Protein AF-A0A6C0EVE0-F1 (afdb_monomer_lite)

Secondary structure (DSSP, 8-state):
-PPPPPPPHHHHHHHHHHHHHHHHB-GGG--HHHHHHHHHHHHHHHHHHTSTTSPPPHHHHHHHHHHHHHHGGGB----HHHHHHHHHHHHHHHHHHS---

Foldseek 3Di:
DDDPQDFDVLLVLLVVVLVLCVPFFPCVPDDPVLVVLNVLSVVLSVVCVVPRNDDRDLVSLVSNLVSLVVRVVRGDDPDPVSVVSSVVSVVVSVVNVDPDD

Organism: NCBI:txid1070528

Structure (mmCIF, N/CA/C/O backbone):
data_AF-A0A6C0EVE0-F1
#
_entry.id   AF-A0A6C0EVE0-F1
#
loop_
_atom_site.group_PDB
_atom_site.id
_atom_site.type_symbol
_atom_site.label_atom_id
_atom_site.label_alt_id
_atom_site.label_comp_id
_atom_site.label_asym_id
_atom_site.label_entity_id
_atom_site.label_seq_id
_atom_site.pdbx_PDB_ins_code
_atom_site.Cartn_x
_atom_site.Cartn_y
_atom_site.Cartn_z
_atom_site.occupancy
_atom_site.B_iso_or_equiv
_atom_site.auth_seq_id
_atom_site.auth_comp_id
_atom_site.auth_asym_id
_atom_site.auth_atom_id
_atom_site.pdbx_PDB_model_num
ATOM 1 N N . MET A 1 1 ? -12.879 -24.602 19.883 1.00 49.84 1 MET A N 1
ATOM 2 C CA . MET A 1 1 ? -12.783 -23.992 18.544 1.00 49.84 1 MET A CA 1
ATOM 3 C C . MET A 1 1 ? -12.917 -22.510 18.773 1.00 49.84 1 MET A C 1
ATOM 5 O O . MET A 1 1 ? -14.008 -22.077 19.122 1.00 49.84 1 MET A O 1
ATOM 9 N N . ASP A 1 2 ? -11.811 -21.778 18.710 1.00 57.31 2 ASP A N 1
ATOM 10 C CA . ASP A 1 2 ? -11.866 -20.322 18.801 1.00 57.31 2 ASP A CA 1
ATOM 11 C C . ASP A 1 2 ? -12.584 -19.785 17.561 1.00 57.31 2 ASP A C 1
ATOM 13 O O . ASP A 1 2 ? -12.420 -20.317 16.459 1.00 57.31 2 ASP A O 1
ATOM 17 N N . ALA A 1 3 ? -13.450 -18.791 17.752 1.00 65.19 3 ALA A N 1
ATOM 18 C CA . ALA A 1 3 ? -14.108 -18.119 16.641 1.00 65.19 3 ALA A CA 1
ATOM 19 C C . ALA A 1 3 ? -13.040 -17.497 15.719 1.00 65.19 3 ALA A C 1
ATOM 21 O O . ALA A 1 3 ? -12.012 -17.036 16.224 1.00 65.19 3 ALA A O 1
ATOM 22 N N . PRO A 1 4 ? -13.251 -17.470 14.389 1.00 73.81 4 PRO A N 1
ATOM 23 C CA . PRO A 1 4 ? -12.315 -16.814 13.487 1.00 73.81 4 PRO A CA 1
ATOM 24 C C . PRO A 1 4 ? -12.131 -15.357 13.920 1.00 73.81 4 PRO A C 1
ATOM 26 O O . PRO A 1 4 ? -13.109 -14.639 14.141 1.00 73.81 4 PRO A O 1
ATOM 29 N N . VAL A 1 5 ? -10.874 -14.937 14.074 1.00 76.19 5 VAL A N 1
ATOM 30 C CA . VAL A 1 5 ? -10.534 -13.550 14.400 1.00 76.19 5 VAL A CA 1
ATOM 31 C C . VAL A 1 5 ? -11.060 -12.671 13.269 1.00 76.19 5 VAL A C 1
ATOM 33 O O . VAL A 1 5 ? -10.685 -12.858 12.113 1.00 76.19 5 VAL A O 1
ATOM 36 N N . ALA A 1 6 ? -11.958 -11.738 13.588 1.00 88.75 6 ALA A N 1
ATOM 37 C CA . ALA A 1 6 ? -12.439 -10.768 12.613 1.00 88.75 6 ALA A CA 1
ATOM 38 C C . ALA A 1 6 ? -11.263 -9.890 12.158 1.00 88.75 6 ALA A C 1
ATOM 40 O O . ALA A 1 6 ? -10.593 -9.280 12.992 1.00 88.75 6 ALA A O 1
ATOM 41 N N . VAL A 1 7 ? -11.010 -9.849 10.850 1.00 93.62 7 VAL A N 1
ATOM 42 C CA . VAL A 1 7 ? -9.955 -9.023 10.248 1.00 93.62 7 VAL A CA 1
ATOM 43 C C . VAL A 1 7 ? -10.548 -7.666 9.880 1.00 93.62 7 VAL A C 1
ATOM 45 O O . VAL A 1 7 ? -11.605 -7.598 9.249 1.00 93.62 7 VAL A O 1
ATOM 48 N N . ASP A 1 8 ? -9.883 -6.588 10.286 1.00 96.00 8 ASP A N 1
ATOM 49 C CA . ASP A 1 8 ? -10.249 -5.232 9.901 1.00 96.00 8 ASP A CA 1
ATOM 50 C C . ASP A 1 8 ? -10.151 -5.085 8.369 1.00 96.00 8 ASP A C 1
ATOM 52 O O . ASP A 1 8 ? -9.154 -5.511 7.773 1.00 96.00 8 ASP A O 1
ATOM 56 N N . PRO A 1 9 ? -11.147 -4.473 7.701 1.00 96.00 9 PRO A N 1
ATOM 57 C CA . PRO A 1 9 ? -11.152 -4.355 6.245 1.00 96.00 9 PRO A CA 1
ATOM 58 C C . PRO A 1 9 ? -9.912 -3.669 5.664 1.00 96.00 9 PRO A C 1
ATOM 60 O O . PRO A 1 9 ? -9.540 -3.956 4.529 1.00 96.00 9 PRO A O 1
ATOM 63 N N . ILE A 1 10 ? -9.263 -2.767 6.408 1.00 97.50 10 ILE A N 1
ATOM 64 C CA . ILE A 1 10 ? -8.050 -2.088 5.945 1.00 97.50 10 ILE A CA 1
ATOM 65 C C . ILE A 1 10 ? -6.823 -2.989 6.093 1.00 97.50 10 ILE A C 1
ATOM 67 O O . ILE A 1 10 ? -5.945 -2.945 5.236 1.00 97.50 10 ILE A O 1
ATOM 71 N N . VAL A 1 11 ? -6.769 -3.848 7.116 1.00 97.38 11 VAL A N 1
ATOM 72 C CA . VAL A 1 11 ? -5.713 -4.869 7.223 1.00 97.38 11 VAL A CA 1
ATOM 73 C C . VAL A 1 11 ? -5.841 -5.882 6.086 1.00 97.38 11 VAL A C 1
ATOM 75 O O . VAL A 1 11 ? -4.841 -6.190 5.437 1.00 97.38 11 VAL A O 1
ATOM 78 N N . GLN A 1 12 ? -7.064 -6.328 5.775 1.00 97.25 12 GLN A N 1
ATOM 79 C CA . GLN 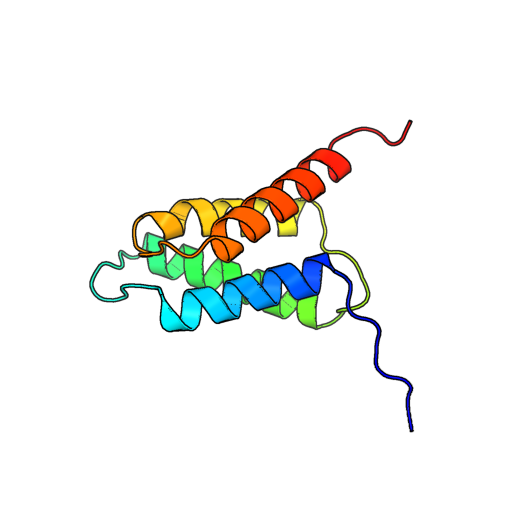A 1 12 ? -7.312 -7.181 4.608 1.00 97.25 12 GLN A CA 1
ATOM 80 C C . GLN A 1 12 ? -6.882 -6.486 3.309 1.00 97.25 12 GLN A C 1
ATOM 82 O O . GLN A 1 12 ? -6.171 -7.071 2.502 1.00 97.25 12 GLN A O 1
ATOM 87 N N . LEU A 1 13 ? -7.224 -5.206 3.148 1.00 97.19 13 LEU A N 1
ATOM 88 C CA . LEU A 1 13 ? -6.821 -4.422 1.985 1.00 97.19 13 LEU A CA 1
ATOM 89 C C . LEU A 1 13 ? -5.294 -4.314 1.835 1.00 97.19 13 LEU A C 1
ATOM 91 O O . LEU A 1 13 ? -4.775 -4.362 0.721 1.00 97.19 13 LEU A O 1
ATOM 95 N N . MET A 1 14 ? -4.560 -4.152 2.942 1.00 97.81 14 MET A N 1
ATOM 96 C CA . MET A 1 14 ? -3.093 -4.173 2.922 1.00 97.81 14 MET A CA 1
ATOM 97 C C . MET A 1 14 ? -2.566 -5.549 2.498 1.00 97.81 14 MET A C 1
ATOM 99 O O . MET A 1 14 ? -1.645 -5.605 1.687 1.00 97.81 14 MET A O 1
ATOM 103 N N . ALA A 1 15 ? -3.178 -6.641 2.968 1.00 96.69 15 ALA A N 1
ATOM 104 C CA . ALA A 1 15 ? -2.835 -7.997 2.536 1.00 96.69 15 ALA A CA 1
ATOM 105 C C . ALA A 1 15 ? -3.044 -8.189 1.025 1.00 96.69 15 ALA A C 1
ATOM 107 O O . ALA A 1 15 ? -2.172 -8.738 0.350 1.00 96.69 15 ALA A O 1
ATOM 108 N N . ASP A 1 16 ? -4.156 -7.680 0.486 1.00 95.94 16 ASP A N 1
ATOM 109 C CA . ASP A 1 16 ? -4.471 -7.759 -0.943 1.00 95.94 16 ASP A CA 1
ATOM 110 C C . ASP A 1 16 ? -3.399 -7.042 -1.783 1.00 95.94 16 ASP A C 1
ATOM 112 O O . ASP A 1 16 ? -2.944 -7.574 -2.796 1.00 95.94 16 ASP A O 1
ATOM 116 N N . PHE A 1 17 ? -2.903 -5.886 -1.322 1.00 96.25 17 PHE A N 1
ATOM 117 C CA . PHE A 1 17 ? -1.764 -5.201 -1.944 1.00 96.25 17 PHE A CA 1
ATOM 118 C C . PHE A 1 17 ? -0.460 -5.997 -1.874 1.00 96.25 17 PHE A C 1
ATOM 120 O O . PHE A 1 17 ? 0.270 -6.047 -2.864 1.00 96.25 17 PHE A O 1
ATOM 127 N N . MET A 1 18 ? -0.148 -6.612 -0.730 1.00 96.00 18 MET A N 1
ATOM 128 C CA . MET A 1 18 ? 1.069 -7.419 -0.593 1.00 96.00 18 MET A CA 1
ATOM 129 C C . MET A 1 18 ? 1.043 -8.622 -1.535 1.00 96.00 18 MET A C 1
ATOM 131 O O . MET A 1 18 ? 2.026 -8.888 -2.228 1.00 96.00 18 MET A O 1
ATOM 135 N N . ASN A 1 19 ? -0.101 -9.304 -1.616 1.00 93.88 19 ASN A N 1
ATOM 136 C CA . ASN A 1 19 ? -0.300 -10.398 -2.557 1.00 93.88 19 ASN A CA 1
ATOM 137 C C . ASN A 1 19 ? -0.160 -9.910 -4.006 1.00 93.88 19 ASN A C 1
ATOM 139 O O . ASN A 1 19 ? 0.559 -10.519 -4.795 1.00 93.88 19 ASN A O 1
ATOM 143 N N . TYR A 1 20 ? -0.769 -8.767 -4.333 1.00 92.00 20 TYR A N 1
ATOM 144 C CA . TYR A 1 20 ? -0.681 -8.159 -5.659 1.00 92.00 20 TYR A CA 1
ATOM 145 C C . TYR A 1 20 ? 0.766 -7.872 -6.083 1.00 92.00 20 TYR A C 1
ATOM 147 O O . TYR A 1 20 ? 1.199 -8.239 -7.179 1.00 92.00 20 TYR A O 1
ATOM 155 N N . PHE A 1 21 ? 1.539 -7.235 -5.204 1.00 92.31 21 PHE A N 1
ATOM 156 C CA . PHE A 1 21 ? 2.925 -6.880 -5.485 1.00 92.31 21 PHE A CA 1
ATOM 157 C C . PHE A 1 21 ? 3.849 -8.090 -5.592 1.00 92.31 21 PHE A C 1
ATOM 159 O O . PHE A 1 21 ? 4.770 -8.058 -6.401 1.00 92.31 21 PHE A O 1
ATOM 166 N N . SER A 1 22 ? 3.569 -9.181 -4.874 1.00 90.25 22 SER A N 1
ATOM 167 C CA . SER A 1 22 ? 4.376 -10.405 -4.963 1.00 90.25 22 SER A CA 1
ATOM 168 C C . SER A 1 22 ? 4.428 -11.025 -6.368 1.00 90.25 22 SER A C 1
ATOM 170 O O . SER A 1 22 ? 5.340 -11.795 -6.657 1.00 90.25 22 SER A O 1
ATOM 172 N N . VAL A 1 23 ? 3.473 -10.683 -7.243 1.00 88.62 23 VAL A N 1
ATOM 173 C CA . VAL A 1 23 ? 3.382 -11.225 -8.610 1.00 88.62 23 VAL A CA 1
ATOM 174 C C . VAL A 1 23 ? 3.501 -10.173 -9.714 1.00 88.62 23 VAL A C 1
ATOM 176 O O . VAL A 1 23 ? 3.743 -10.537 -10.862 1.00 88.62 23 VAL A O 1
ATOM 179 N N . SER A 1 24 ? 3.335 -8.887 -9.391 1.00 88.88 24 SER A N 1
ATOM 180 C CA . SER A 1 24 ? 3.206 -7.816 -10.399 1.00 88.88 24 SER A CA 1
ATOM 181 C C . SER A 1 24 ? 4.404 -6.861 -10.459 1.00 88.88 24 SER A C 1
ATOM 183 O O . SER A 1 24 ? 4.440 -5.974 -11.313 1.00 88.88 24 SER A O 1
ATOM 185 N N . LEU A 1 25 ? 5.368 -7.002 -9.544 1.00 89.75 25 LEU A N 1
ATOM 186 C CA . LEU A 1 25 ? 6.573 -6.175 -9.511 1.00 89.75 25 LEU A CA 1
ATOM 187 C C . LEU A 1 25 ? 7.616 -6.667 -10.516 1.00 89.75 25 LEU A C 1
ATOM 189 O O . LEU A 1 25 ? 7.992 -7.839 -10.528 1.00 89.75 25 LEU A O 1
ATOM 193 N N . TYR A 1 26 ? 8.150 -5.748 -11.317 1.00 87.19 26 TYR A N 1
ATOM 194 C CA . TYR A 1 26 ? 9.279 -6.032 -12.195 1.00 87.19 26 TYR A CA 1
ATOM 195 C C . TYR A 1 26 ? 10.599 -5.810 -11.468 1.00 87.19 26 TYR A C 1
ATOM 197 O O . TYR A 1 26 ? 11.249 -4.777 -11.618 1.00 87.19 26 TYR A O 1
ATOM 205 N N . GLU A 1 27 ? 11.016 -6.804 -10.688 1.00 82.44 27 GLU A N 1
ATOM 206 C CA . GLU A 1 27 ? 12.241 -6.728 -9.879 1.00 82.44 27 GLU A CA 1
ATOM 207 C C . GLU A 1 27 ? 13.502 -6.422 -10.705 1.00 82.44 27 GLU A C 1
ATOM 209 O O . GLU A 1 27 ? 14.420 -5.772 -10.213 1.00 82.44 27 GLU A O 1
ATOM 214 N N . SER A 1 28 ? 13.543 -6.797 -11.989 1.00 87.56 28 SER A N 1
ATOM 215 C CA . SER A 1 28 ? 14.653 -6.446 -12.889 1.00 87.56 28 SER A CA 1
ATOM 216 C C . SER A 1 28 ? 14.826 -4.939 -13.114 1.00 87.56 28 SER A C 1
ATOM 218 O O . SER A 1 28 ? 15.884 -4.510 -13.567 1.00 87.56 28 SER A O 1
ATOM 220 N N . GLU A 1 29 ? 13.802 -4.137 -12.820 1.00 88.31 29 GLU A N 1
ATOM 221 C CA . GLU A 1 29 ? 13.809 -2.673 -12.928 1.00 88.31 29 GLU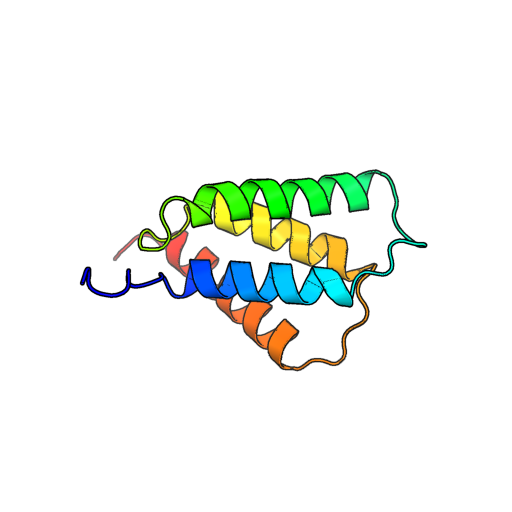 A CA 1
ATOM 222 C C . GLU A 1 29 ? 13.966 -1.990 -11.558 1.00 88.31 29 GLU A C 1
ATOM 224 O O . GLU A 1 29 ? 13.857 -0.764 -11.428 1.00 88.31 29 GLU A O 1
ATOM 229 N N . PHE A 1 30 ? 14.218 -2.768 -10.500 1.00 92.62 30 PHE A N 1
ATOM 230 C CA . PHE A 1 30 ? 14.354 -2.215 -9.164 1.00 92.62 30 PHE A CA 1
ATOM 231 C C . PHE A 1 30 ? 15.628 -1.390 -9.033 1.00 92.62 30 PHE A C 1
ATOM 233 O O . PHE A 1 30 ? 16.714 -1.728 -9.497 1.00 92.62 30 PHE A O 1
ATOM 240 N N . THR A 1 31 ? 15.465 -0.273 -8.340 1.00 93.94 31 THR A N 1
ATOM 241 C CA . THR A 1 31 ? 16.568 0.502 -7.791 1.00 93.94 31 THR A CA 1
ATOM 242 C C . THR A 1 31 ? 16.610 0.226 -6.297 1.00 93.94 31 THR A C 1
ATOM 244 O O . THR A 1 31 ? 15.638 -0.289 -5.737 1.00 93.94 31 THR A O 1
ATOM 247 N N . LYS A 1 32 ? 17.676 0.655 -5.618 1.00 95.19 32 LYS A N 1
ATOM 248 C CA . LYS A 1 32 ? 17.753 0.530 -4.159 1.00 95.19 32 LYS A CA 1
ATOM 249 C C . LYS A 1 32 ? 16.540 1.146 -3.446 1.00 95.19 32 LYS A C 1
ATOM 251 O O . LYS A 1 32 ? 16.021 0.579 -2.493 1.00 95.19 32 LYS A O 1
ATOM 256 N N . ASN A 1 33 ? 16.027 2.257 -3.968 1.00 95.50 33 ASN A N 1
ATOM 257 C CA . ASN A 1 33 ? 14.838 2.901 -3.420 1.00 95.50 33 ASN A CA 1
ATOM 258 C C . ASN A 1 33 ? 13.574 2.044 -3.601 1.00 95.50 33 ASN A C 1
ATOM 260 O O . ASN A 1 33 ? 12.713 2.056 -2.729 1.00 95.50 33 ASN A O 1
ATOM 264 N N . HIS A 1 34 ? 13.445 1.299 -4.709 1.00 96.00 34 HIS A N 1
ATOM 265 C CA . HIS A 1 34 ? 12.319 0.377 -4.911 1.00 96.00 34 HIS A CA 1
ATOM 266 C C . HIS A 1 34 ? 12.382 -0.775 -3.902 1.00 96.00 34 HIS A C 1
ATOM 268 O O . HIS A 1 34 ? 11.377 -1.078 -3.263 1.00 96.00 34 HIS A O 1
ATOM 274 N N . GLU A 1 35 ? 13.567 -1.350 -3.687 1.00 94.81 35 GLU A N 1
ATOM 275 C CA . GLU A 1 35 ? 13.779 -2.375 -2.659 1.00 94.81 35 GLU A CA 1
ATOM 276 C C . GLU A 1 35 ? 13.427 -1.859 -1.258 1.00 94.81 35 GLU A C 1
ATOM 278 O O . GLU A 1 35 ? 12.701 -2.523 -0.521 1.00 94.81 35 GLU A O 1
ATOM 283 N N . ASP A 1 36 ? 13.896 -0.662 -0.899 1.00 96.75 36 ASP A N 1
ATOM 284 C CA . ASP A 1 36 ? 13.643 -0.067 0.417 1.00 96.75 36 ASP A CA 1
ATOM 285 C C . ASP A 1 36 ? 12.155 0.255 0.613 1.00 96.75 36 ASP A C 1
ATOM 287 O O . ASP A 1 36 ? 11.594 0.013 1.687 1.00 96.75 36 ASP A O 1
ATOM 291 N N . SER A 1 37 ? 11.480 0.737 -0.434 1.00 96.50 37 SER A N 1
ATOM 292 C CA . SER A 1 37 ? 10.032 0.944 -0.415 1.00 96.50 37 SER A CA 1
ATOM 293 C C . SER A 1 37 ? 9.257 -0.359 -0.248 1.00 96.50 37 SER A C 1
ATOM 295 O O . SER A 1 37 ? 8.308 -0.412 0.537 1.00 96.50 37 SER A O 1
ATOM 297 N N . TYR A 1 38 ? 9.665 -1.422 -0.942 1.00 95.62 38 TYR A N 1
ATOM 298 C CA . TYR A 1 38 ? 9.023 -2.728 -0.830 1.00 95.62 38 TYR A CA 1
ATOM 299 C C . TYR A 1 38 ? 9.259 -3.368 0.545 1.00 95.62 38 TYR A C 1
ATOM 301 O O . TYR A 1 38 ? 8.315 -3.848 1.172 1.00 95.62 38 TYR A O 1
ATOM 309 N N . ALA A 1 39 ? 10.478 -3.278 1.082 1.00 96.06 39 ALA A N 1
ATOM 310 C CA . ALA A 1 39 ? 10.789 -3.706 2.445 1.00 96.06 39 ALA A CA 1
ATOM 311 C C . ALA A 1 39 ? 9.988 -2.917 3.496 1.00 96.06 39 ALA A C 1
ATOM 313 O O . ALA A 1 39 ? 9.535 -3.483 4.492 1.00 96.06 39 ALA A O 1
ATOM 314 N N . THR A 1 40 ? 9.760 -1.620 3.264 1.00 97.56 40 THR A N 1
ATOM 315 C CA . THR A 1 40 ? 8.927 -0.788 4.142 1.00 97.56 40 THR A CA 1
ATOM 316 C C . THR A 1 40 ? 7.461 -1.230 4.121 1.00 97.56 40 THR A C 1
ATOM 318 O O . THR A 1 40 ? 6.848 -1.302 5.185 1.00 97.56 40 THR A O 1
ATOM 321 N N . LEU A 1 41 ? 6.897 -1.574 2.951 1.00 96.69 41 LEU A N 1
ATOM 322 C CA . LEU A 1 41 ? 5.541 -2.141 2.863 1.00 96.69 41 LEU A CA 1
ATOM 323 C C . LEU A 1 41 ? 5.409 -3.432 3.671 1.00 96.69 41 LEU A C 1
ATOM 325 O O . LEU A 1 41 ? 4.483 -3.540 4.472 1.00 96.69 41 LEU A O 1
ATOM 329 N N . HIS A 1 42 ? 6.348 -4.368 3.493 1.00 97.31 42 HIS A N 1
ATOM 330 C CA . HIS A 1 42 ? 6.385 -5.625 4.249 1.00 97.31 42 HIS A CA 1
ATOM 331 C C . HIS A 1 42 ? 6.462 -5.374 5.752 1.00 97.31 42 HIS A C 1
ATOM 333 O O . HIS A 1 42 ? 5.623 -5.866 6.492 1.00 97.31 42 HIS A O 1
ATOM 339 N N . SER A 1 43 ? 7.386 -4.521 6.199 1.00 98.19 43 SER A N 1
ATOM 340 C CA . SER A 1 43 ? 7.542 -4.185 7.621 1.00 98.19 43 SER A CA 1
ATOM 341 C C . SER A 1 43 ? 6.265 -3.599 8.242 1.00 98.19 43 SER A C 1
ATOM 343 O O . SER A 1 43 ? 5.877 -3.965 9.355 1.00 98.19 43 SER A O 1
ATOM 345 N N . ILE A 1 44 ? 5.567 -2.715 7.518 1.00 98.25 44 ILE A N 1
ATOM 346 C CA . ILE A 1 44 ? 4.282 -2.167 7.969 1.00 98.25 44 ILE A CA 1
ATOM 347 C C . ILE A 1 44 ? 3.211 -3.261 8.005 1.00 98.25 44 ILE A C 1
ATOM 349 O O . ILE A 1 44 ? 2.483 -3.351 8.995 1.00 98.25 44 ILE A O 1
ATOM 353 N N . TYR A 1 45 ? 3.109 -4.081 6.955 1.00 97.75 45 TYR A N 1
ATOM 354 C CA . TYR A 1 45 ? 2.115 -5.149 6.891 1.00 97.75 45 TYR A CA 1
ATOM 355 C C . TYR A 1 45 ? 2.319 -6.183 8.004 1.00 97.75 45 TYR A C 1
ATOM 357 O O . TYR A 1 45 ? 1.380 -6.478 8.739 1.00 97.75 45 TYR A O 1
ATOM 365 N N . ASP A 1 46 ? 3.550 -6.655 8.200 1.00 97.81 46 ASP A N 1
ATOM 366 C CA . ASP A 1 46 ? 3.906 -7.602 9.256 1.00 97.81 46 ASP A CA 1
ATOM 367 C C . ASP A 1 46 ? 3.515 -7.064 10.631 1.00 97.81 46 ASP A C 1
ATOM 369 O O . ASP A 1 46 ? 2.931 -7.780 11.440 1.00 97.81 46 ASP A O 1
ATOM 373 N N . LYS A 1 47 ? 3.761 -5.772 10.884 1.00 96.94 47 LYS A N 1
ATOM 374 C CA . LYS A 1 47 ? 3.349 -5.106 12.124 1.00 96.94 47 LYS A CA 1
ATOM 375 C C . LYS A 1 47 ? 1.829 -5.131 12.314 1.00 96.94 47 LYS A C 1
ATOM 377 O O . LYS A 1 47 ? 1.373 -5.464 13.406 1.00 96.94 47 LYS A O 1
ATOM 382 N N . VAL A 1 48 ? 1.038 -4.748 11.307 1.00 96.19 48 VAL A N 1
ATOM 383 C CA . VAL A 1 48 ? -0.432 -4.661 11.449 1.00 96.19 48 VAL A CA 1
ATOM 384 C C . VAL A 1 48 ? -1.093 -6.042 11.470 1.00 96.19 48 VAL A C 1
ATOM 386 O O . VAL A 1 48 ? -2.097 -6.231 12.154 1.00 96.19 48 VAL A O 1
ATOM 389 N N . ALA A 1 49 ? -0.495 -7.029 10.798 1.00 95.00 49 ALA A N 1
ATOM 390 C CA . ALA A 1 49 ? -0.964 -8.410 10.761 1.00 95.00 49 ALA A CA 1
ATOM 391 C C . ALA A 1 49 ? -0.866 -9.117 12.125 1.00 95.00 49 ALA A C 1
ATOM 393 O O . ALA A 1 49 ? -1.588 -10.086 12.359 1.00 95.00 49 ALA A O 1
ATOM 394 N N . LEU A 1 50 ? -0.037 -8.620 13.055 1.00 96.06 50 LEU A N 1
ATOM 395 C CA . LEU A 1 50 ? 0.003 -9.107 14.443 1.00 96.06 50 LEU A CA 1
ATOM 396 C C . LEU A 1 50 ? -1.278 -8.783 15.225 1.00 96.06 50 LEU A C 1
ATOM 398 O O . LEU A 1 50 ? -1.604 -9.476 16.189 1.00 96.06 50 LEU A O 1
ATOM 402 N N . THR A 1 51 ? -2.006 -7.736 14.830 1.00 94.81 51 THR A N 1
ATOM 403 C CA . THR A 1 51 ? -3.261 -7.307 15.462 1.00 94.81 51 THR A CA 1
ATOM 404 C C . THR A 1 51 ? -4.336 -7.087 14.400 1.00 94.81 51 THR A C 1
ATOM 406 O O . THR A 1 51 ? -4.794 -5.959 14.217 1.00 94.81 51 THR A O 1
ATOM 409 N N . PRO A 1 52 ? -4.771 -8.143 13.691 1.00 94.44 52 PRO A N 1
ATOM 410 C CA . PRO A 1 52 ? -5.545 -7.993 12.462 1.00 94.44 52 PRO A CA 1
ATOM 411 C C . PRO A 1 52 ? -6.948 -7.427 12.693 1.00 94.44 52 PRO A C 1
ATOM 413 O O . PRO A 1 52 ? -7.560 -6.934 11.757 1.00 94.44 52 PRO A O 1
ATOM 416 N N . SER A 1 53 ? -7.459 -7.471 13.926 1.00 95.44 53 SER A N 1
ATOM 417 C CA . SER A 1 53 ? -8.745 -6.883 14.313 1.00 95.44 53 SER A CA 1
ATOM 418 C C . SER A 1 53 ? -8.662 -5.395 14.673 1.00 95.44 53 SER A C 1
ATOM 420 O O . SER A 1 53 ? -9.682 -4.792 15.002 1.00 95.44 53 SER A O 1
ATOM 422 N N . VAL A 1 54 ? -7.458 -4.818 14.710 1.00 94.75 54 VAL A N 1
ATOM 423 C CA . VAL A 1 54 ? -7.228 -3.410 15.045 1.00 94.75 54 VAL A CA 1
ATOM 424 C C . VAL A 1 54 ? -6.909 -2.662 13.752 1.00 94.75 54 VAL A C 1
ATOM 426 O O . VAL A 1 54 ? -5.980 -3.057 13.046 1.00 94.75 54 VAL A O 1
ATOM 429 N N . PRO A 1 55 ? -7.636 -1.578 13.430 1.00 94.81 55 PRO A N 1
ATOM 430 C CA . PRO A 1 55 ? -7.344 -0.799 12.238 1.00 94.81 55 PRO A CA 1
ATOM 431 C C . PRO A 1 55 ? -5.930 -0.195 12.311 1.00 94.81 55 PRO A C 1
ATOM 433 O O . PRO A 1 55 ? -5.494 0.228 13.390 1.00 94.81 55 PRO A O 1
ATOM 436 N N . PRO A 1 56 ? -5.206 -0.112 11.181 1.00 96.50 56 PRO A N 1
ATOM 437 C CA . PRO A 1 56 ? -3.868 0.457 11.153 1.00 96.50 56 PRO A CA 1
ATOM 438 C C . PRO A 1 56 ? -3.887 1.942 11.517 1.00 96.50 56 PRO A C 1
ATOM 440 O O . PRO A 1 56 ? -4.847 2.669 11.261 1.00 96.50 56 PRO A O 1
ATOM 443 N N . SER A 1 57 ? -2.789 2.428 12.095 1.00 96.81 57 SER A N 1
ATOM 444 C CA . SER A 1 57 ? -2.679 3.848 12.427 1.00 96.81 57 SER A CA 1
ATOM 445 C C . SER A 1 57 ? -2.679 4.725 11.167 1.00 96.81 57 SER A C 1
ATOM 447 O O . SER A 1 57 ? -2.358 4.269 10.062 1.00 96.81 57 SER A O 1
ATOM 449 N N . LEU A 1 58 ? -2.975 6.020 11.334 1.00 96.81 58 LEU A N 1
ATOM 450 C CA . LEU A 1 58 ? -2.864 6.990 10.243 1.00 96.81 58 LEU A CA 1
ATOM 451 C C . LEU A 1 58 ? -1.456 6.991 9.634 1.00 96.81 58 LEU A C 1
ATOM 453 O O . LEU A 1 58 ? -1.320 6.988 8.415 1.00 96.81 58 LEU A O 1
ATOM 457 N N . ASN A 1 59 ? -0.420 6.971 10.478 1.00 97.50 59 ASN A N 1
ATOM 458 C CA . ASN A 1 59 ? 0.965 6.980 10.018 1.00 97.50 59 ASN A CA 1
ATOM 459 C C . ASN A 1 59 ? 1.310 5.713 9.224 1.00 97.50 59 ASN A C 1
ATOM 461 O O . ASN A 1 59 ? 1.888 5.821 8.147 1.00 97.50 59 ASN A O 1
ATOM 465 N N . ASP A 1 60 ? 0.930 4.534 9.726 1.00 98.00 60 ASP A N 1
ATOM 466 C CA . ASP A 1 60 ? 1.171 3.272 9.017 1.00 98.00 60 ASP A CA 1
ATOM 467 C C . ASP A 1 60 ? 0.447 3.273 7.661 1.00 98.00 60 ASP A C 1
ATOM 469 O O . ASP A 1 60 ? 1.038 2.940 6.639 1.00 98.00 60 ASP A O 1
ATOM 473 N N . SER A 1 61 ? -0.799 3.756 7.623 1.00 97.88 61 SER A N 1
ATOM 474 C CA . SER A 1 61 ? -1.600 3.847 6.397 1.00 97.88 61 SER A CA 1
ATOM 475 C C . SER A 1 61 ? -1.030 4.838 5.377 1.00 97.88 61 SER A C 1
ATOM 477 O O . SER A 1 61 ? -0.955 4.520 4.191 1.00 97.88 61 SER A O 1
ATOM 479 N N . ASP A 1 62 ? -0.604 6.029 5.816 1.00 97.88 62 ASP A N 1
ATOM 480 C CA . ASP A 1 62 ? 0.021 7.039 4.949 1.00 97.88 62 ASP A CA 1
ATOM 481 C C . ASP A 1 62 ? 1.349 6.530 4.372 1.00 97.88 62 ASP A C 1
ATOM 483 O O . ASP A 1 62 ? 1.589 6.657 3.169 1.00 97.88 62 ASP A O 1
ATOM 487 N N . GLN A 1 63 ? 2.208 5.934 5.207 1.00 98.06 63 GLN A N 1
ATOM 488 C CA . GLN A 1 63 ? 3.487 5.387 4.752 1.00 98.06 63 GLN A CA 1
ATOM 489 C C . GLN A 1 63 ? 3.284 4.213 3.792 1.00 98.06 63 GLN A C 1
ATOM 491 O O . GLN A 1 63 ? 3.934 4.165 2.746 1.00 98.06 63 GLN A O 1
ATOM 496 N N . PHE A 1 64 ? 2.344 3.312 4.086 1.00 98.31 64 PHE A N 1
ATOM 497 C CA . PHE A 1 64 ? 2.000 2.206 3.195 1.00 98.31 64 PHE A CA 1
ATOM 498 C C . PHE A 1 64 ? 1.515 2.727 1.833 1.00 98.31 64 PHE A C 1
ATOM 500 O O . PHE A 1 64 ? 2.040 2.357 0.784 1.00 98.31 64 PHE A O 1
ATOM 507 N N . TYR A 1 65 ? 0.584 3.686 1.833 1.00 98.06 65 TYR A N 1
ATOM 508 C CA . TYR A 1 65 ? 0.071 4.295 0.604 1.00 98.06 65 TYR A CA 1
ATOM 509 C C . TYR A 1 65 ? 1.161 4.980 -0.232 1.00 98.06 65 TYR A C 1
ATOM 511 O O . TYR A 1 65 ? 1.178 4.847 -1.457 1.00 98.06 65 TYR A O 1
ATOM 519 N N . ASN A 1 66 ? 2.085 5.706 0.399 1.00 97.94 66 ASN A N 1
ATOM 520 C CA . ASN A 1 66 ? 3.160 6.384 -0.326 1.00 97.94 66 ASN A CA 1
ATOM 521 C C . ASN A 1 66 ? 4.114 5.388 -1.001 1.00 97.94 66 ASN A C 1
ATOM 523 O O . ASN A 1 66 ? 4.518 5.621 -2.141 1.00 97.94 66 ASN A O 1
ATOM 527 N N . ASN A 1 67 ? 4.414 4.258 -0.354 1.00 97.81 67 ASN A N 1
ATOM 528 C CA . ASN A 1 67 ? 5.232 3.207 -0.961 1.00 97.81 67 ASN A CA 1
ATOM 529 C C . ASN A 1 67 ? 4.502 2.489 -2.111 1.00 97.81 67 ASN A C 1
ATOM 531 O O . ASN A 1 67 ? 5.123 2.254 -3.144 1.00 97.81 67 ASN A O 1
ATOM 535 N N . ILE A 1 68 ? 3.182 2.249 -2.012 1.00 96.44 68 ILE A N 1
ATOM 536 C CA . ILE A 1 68 ? 2.3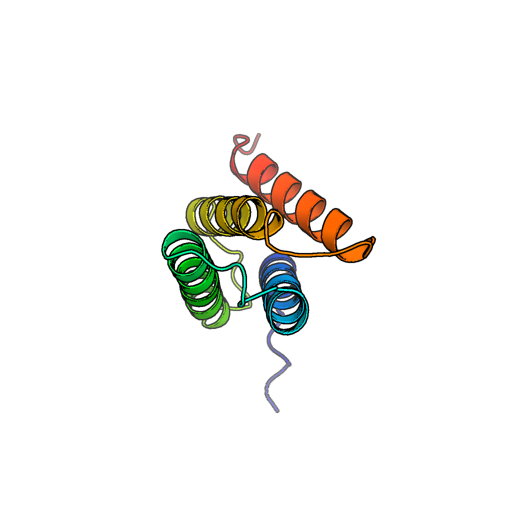59 1.791 -3.156 1.00 96.44 68 ILE A CA 1
ATOM 537 C C . ILE A 1 68 ? 2.497 2.752 -4.342 1.00 96.44 68 ILE A C 1
ATOM 539 O O . ILE A 1 68 ? 2.695 2.335 -5.481 1.00 96.44 68 ILE A O 1
ATOM 543 N N . VAL A 1 69 ? 2.361 4.060 -4.093 1.00 95.62 69 VAL A N 1
ATOM 544 C CA . VAL A 1 69 ? 2.457 5.079 -5.150 1.00 95.62 69 VAL A CA 1
ATOM 545 C C . VAL A 1 69 ? 3.837 5.072 -5.795 1.00 95.62 69 VAL A C 1
ATOM 547 O O . VAL A 1 69 ? 3.917 5.212 -7.012 1.00 95.62 69 VAL A O 1
ATOM 550 N N . TYR A 1 70 ? 4.896 4.899 -5.007 1.00 95.81 70 TYR A N 1
ATOM 551 C CA . TYR A 1 70 ? 6.258 4.846 -5.521 1.00 95.81 70 TYR A CA 1
ATOM 552 C C . TYR A 1 70 ? 6.511 3.595 -6.375 1.00 95.81 70 TYR A C 1
ATOM 554 O O . TYR A 1 70 ? 7.009 3.704 -7.496 1.00 95.81 70 TYR A O 1
ATOM 562 N N . LEU A 1 71 ? 6.100 2.421 -5.887 1.00 94.94 71 LEU A N 1
ATOM 563 C CA . LEU A 1 71 ? 6.274 1.143 -6.584 1.00 94.94 71 LEU A CA 1
ATOM 564 C C . LEU A 1 71 ? 5.408 1.009 -7.837 1.00 94.94 71 LEU A C 1
ATOM 566 O O . LEU A 1 71 ? 5.740 0.220 -8.717 1.00 94.94 71 LEU A O 1
ATOM 570 N N . ALA A 1 72 ? 4.356 1.819 -7.983 1.00 91.75 72 ALA A N 1
ATOM 571 C CA . ALA A 1 72 ? 3.552 1.864 -9.204 1.00 91.75 72 ALA A CA 1
ATOM 572 C C . ALA A 1 72 ? 4.374 2.184 -10.471 1.00 91.75 72 ALA A C 1
ATOM 574 O O . ALA A 1 72 ? 3.914 1.890 -11.567 1.00 91.75 72 ALA A O 1
ATOM 575 N N . ASN A 1 73 ? 5.576 2.761 -10.337 1.00 90.69 73 ASN A N 1
ATOM 576 C CA . ASN A 1 73 ? 6.479 3.012 -11.467 1.00 90.69 73 ASN A CA 1
ATOM 577 C C . ASN A 1 73 ? 7.157 1.742 -12.006 1.00 90.69 73 ASN A C 1
ATOM 579 O O . ASN A 1 73 ? 7.607 1.741 -13.144 1.00 90.69 73 ASN A O 1
ATOM 583 N N . VAL A 1 74 ? 7.235 0.691 -11.188 1.00 92.25 74 VAL A N 1
ATOM 584 C CA . VAL A 1 74 ? 7.837 -0.619 -11.504 1.00 92.25 74 VAL A CA 1
ATOM 585 C C . VAL A 1 74 ? 6.822 -1.755 -11.333 1.00 92.25 74 VAL A C 1
ATOM 587 O O . VAL A 1 74 ? 7.178 -2.917 -11.146 1.00 92.25 74 VAL A O 1
ATOM 590 N N . THR A 1 75 ? 5.535 -1.404 -11.365 1.00 90.00 75 THR A N 1
ATOM 591 C CA . THR A 1 75 ? 4.407 -2.336 -11.327 1.00 90.00 75 THR A CA 1
ATOM 592 C C . THR A 1 75 ? 3.634 -2.178 -12.624 1.00 90.00 75 THR A C 1
ATOM 594 O O . THR A 1 75 ? 3.154 -1.084 -12.921 1.00 90.00 75 THR A O 1
ATOM 597 N N . TYR A 1 76 ? 3.455 -3.256 -13.376 1.00 83.12 76 TYR A N 1
ATOM 598 C CA . TYR A 1 76 ? 2.507 -3.256 -14.485 1.00 83.12 76 TYR A CA 1
ATOM 599 C C . TYR A 1 76 ? 1.182 -3.827 -14.038 1.00 83.12 76 TYR A C 1
ATOM 601 O O . TYR A 1 76 ? 1.119 -4.896 -13.437 1.00 83.12 76 TYR A O 1
ATOM 609 N N . THR A 1 77 ? 0.123 -3.086 -14.330 1.00 85.12 77 THR A N 1
ATOM 610 C CA . THR A 1 77 ? -1.223 -3.458 -13.936 1.00 85.12 77 THR A CA 1
ATOM 611 C C . THR A 1 77 ? -2.243 -2.761 -14.819 1.00 85.12 77 THR A C 1
ATOM 613 O O . THR A 1 77 ? -2.216 -1.540 -14.972 1.00 85.12 77 THR A O 1
ATOM 616 N N . ASP A 1 78 ? -3.145 -3.540 -15.400 1.00 83.81 78 ASP A N 1
ATOM 617 C CA . ASP A 1 78 ? -4.432 -3.093 -15.931 1.00 83.81 78 ASP A CA 1
ATOM 618 C C . ASP A 1 78 ? -5.594 -3.551 -15.030 1.00 83.81 78 ASP A C 1
ATOM 620 O O . ASP A 1 78 ? -6.764 -3.410 -15.392 1.00 83.81 78 ASP A O 1
ATOM 624 N N . ASP A 1 79 ? -5.270 -4.060 -13.836 1.00 88.06 79 ASP A N 1
ATOM 625 C CA . ASP A 1 79 ? -6.224 -4.648 -12.909 1.00 88.06 79 ASP A CA 1
ATOM 626 C C . ASP A 1 79 ? -7.107 -3.553 -12.272 1.00 88.06 79 ASP A C 1
ATOM 628 O O . ASP A 1 79 ? -6.608 -2.680 -11.544 1.00 88.06 79 ASP A O 1
ATOM 632 N N . PRO A 1 80 ? -8.432 -3.559 -12.514 1.00 89.12 80 PRO A N 1
ATOM 633 C CA . PRO A 1 80 ? -9.341 -2.594 -11.905 1.00 89.12 80 PRO A CA 1
ATOM 634 C C . PRO A 1 80 ? -9.385 -2.695 -10.372 1.00 89.12 80 PRO A C 1
ATOM 636 O O . PRO A 1 80 ? -9.658 -1.687 -9.701 1.00 89.12 80 PRO A O 1
ATOM 639 N N . ASP A 1 81 ? -9.091 -3.865 -9.803 1.00 89.69 81 ASP A N 1
ATOM 640 C CA . ASP A 1 81 ? -9.103 -4.074 -8.360 1.00 89.69 81 ASP A CA 1
ATOM 641 C C . ASP A 1 81 ? -7.952 -3.314 -7.701 1.00 89.69 81 ASP A C 1
ATOM 643 O O . ASP A 1 81 ? -8.186 -2.595 -6.727 1.00 89.69 81 ASP A O 1
ATOM 647 N N . TYR A 1 82 ? -6.757 -3.301 -8.304 1.00 91.12 82 TYR A N 1
ATOM 648 C CA . TYR A 1 82 ? -5.624 -2.496 -7.828 1.00 91.12 82 TYR A CA 1
ATOM 649 C C . TYR A 1 82 ? -5.998 -1.013 -7.663 1.00 91.12 82 TYR A C 1
ATOM 651 O O . TYR A 1 82 ? -5.725 -0.376 -6.634 1.00 91.12 82 TYR A O 1
ATOM 659 N N . TYR A 1 83 ? -6.683 -0.439 -8.656 1.00 92.38 83 TYR A N 1
ATOM 660 C CA . TYR A 1 83 ? -7.111 0.957 -8.594 1.00 92.38 83 TYR A CA 1
ATOM 661 C C . TYR A 1 83 ? -8.213 1.191 -7.561 1.00 92.38 83 TYR A C 1
ATOM 663 O O . TYR A 1 83 ? -8.216 2.244 -6.904 1.00 92.38 83 TYR A O 1
ATOM 671 N N . THR A 1 84 ? -9.137 0.240 -7.383 1.00 95.00 84 THR A N 1
ATOM 672 C CA . THR A 1 84 ? -10.165 0.389 -6.346 1.00 95.00 84 THR A CA 1
ATOM 673 C C . THR A 1 84 ? -9.564 0.240 -4.956 1.00 95.00 84 THR A C 1
ATOM 675 O O . THR A 1 84 ? -9.890 1.050 -4.088 1.00 95.00 84 THR A O 1
ATOM 678 N N . TYR A 1 85 ? -8.605 -0.666 -4.759 1.00 94.88 85 TYR A N 1
ATOM 679 C CA . TYR A 1 85 ? -7.873 -0.807 -3.506 1.00 94.88 85 TYR A CA 1
ATOM 680 C C . TYR A 1 85 ? -7.143 0.484 -3.144 1.00 94.88 85 TYR A C 1
ATOM 682 O O . TYR A 1 85 ? -7.291 1.011 -2.036 1.00 94.88 85 TYR A O 1
ATOM 690 N N . LYS A 1 86 ? -6.443 1.079 -4.117 1.00 95.69 86 LYS A N 1
ATOM 691 C CA . LYS A 1 86 ? -5.684 2.323 -3.921 1.00 95.69 86 LYS A CA 1
ATOM 692 C C . LYS A 1 86 ? -6.602 3.476 -3.541 1.00 95.69 86 LYS A C 1
ATOM 694 O O . LYS A 1 86 ? -6.301 4.250 -2.630 1.00 95.69 86 LYS A O 1
ATOM 699 N N . ARG A 1 87 ? -7.757 3.574 -4.202 1.00 96.69 87 ARG A N 1
ATOM 700 C CA . ARG A 1 87 ? -8.783 4.574 -3.886 1.00 96.69 87 ARG A CA 1
ATOM 701 C C . ARG A 1 87 ? -9.383 4.354 -2.495 1.00 96.69 87 ARG A C 1
ATOM 703 O O . ARG A 1 87 ? -9.594 5.336 -1.785 1.00 96.69 87 ARG A O 1
ATOM 710 N N . THR A 1 88 ? -9.658 3.111 -2.109 1.00 97.31 88 THR A N 1
ATOM 711 C CA . THR A 1 88 ? -10.223 2.763 -0.796 1.00 97.31 88 THR A CA 1
ATOM 712 C C . THR A 1 88 ? -9.265 3.134 0.331 1.00 97.31 88 THR A C 1
ATOM 714 O O . THR A 1 88 ? -9.660 3.879 1.229 1.00 97.31 88 THR A O 1
ATOM 717 N N . LEU A 1 89 ? -7.990 2.742 0.234 1.00 97.44 89 LEU A N 1
ATOM 718 C CA . LEU A 1 89 ? -6.976 3.103 1.227 1.00 97.44 89 LEU A CA 1
ATOM 719 C C . LEU A 1 89 ? -6.813 4.628 1.332 1.00 97.44 89 LEU A C 1
ATOM 721 O O . LEU A 1 89 ? -6.758 5.184 2.429 1.00 97.44 89 LEU A O 1
ATOM 725 N N . ARG A 1 90 ? -6.823 5.340 0.195 1.00 97.69 90 ARG A N 1
ATOM 726 C CA . ARG A 1 90 ? -6.742 6.807 0.194 1.00 97.69 90 ARG A CA 1
ATOM 727 C C . ARG A 1 90 ? -7.930 7.469 0.893 1.00 97.69 90 ARG A C 1
ATOM 729 O O . ARG A 1 90 ? -7.733 8.444 1.615 1.00 97.69 90 ARG A O 1
ATOM 736 N N . LYS A 1 91 ? -9.152 6.969 0.684 1.00 97.12 91 LYS A N 1
ATOM 737 C CA . LYS A 1 91 ? -10.356 7.474 1.367 1.00 97.12 91 LYS A CA 1
ATOM 738 C C . LYS A 1 91 ? -10.281 7.246 2.873 1.00 97.12 91 LYS A C 1
ATOM 740 O O . LYS A 1 91 ? -10.599 8.163 3.622 1.00 97.12 91 LYS A O 1
ATOM 745 N N . TYR A 1 92 ? -9.825 6.068 3.296 1.00 96.69 92 TYR A N 1
ATOM 746 C CA . TYR A 1 92 ? -9.626 5.749 4.708 1.00 96.69 92 TYR A CA 1
ATOM 747 C C . TYR A 1 92 ? -8.656 6.732 5.383 1.00 96.69 92 TYR A C 1
ATOM 749 O O . TYR A 1 92 ? -9.014 7.368 6.370 1.00 96.69 92 TYR A O 1
ATOM 757 N N . ILE A 1 93 ? -7.485 6.958 4.778 1.00 97.25 93 ILE A N 1
ATOM 758 C CA . ILE A 1 93 ? -6.495 7.946 5.239 1.00 97.25 93 ILE A CA 1
ATOM 759 C C . ILE A 1 93 ? -7.105 9.343 5.385 1.00 97.25 93 ILE A C 1
ATOM 761 O O . ILE A 1 93 ? -6.856 10.031 6.371 1.00 97.25 93 ILE A O 1
ATOM 765 N N . ILE A 1 94 ? -7.883 9.793 4.395 1.00 96.69 94 ILE A N 1
ATOM 766 C CA . ILE A 1 94 ? -8.544 11.104 4.452 1.00 96.69 94 ILE A CA 1
ATOM 767 C C . ILE A 1 94 ? -9.546 11.142 5.609 1.00 96.69 94 ILE A C 1
ATOM 769 O O . ILE A 1 94 ? -9.560 12.118 6.352 1.00 96.69 94 ILE A O 1
ATOM 773 N N . GLY A 1 95 ? -10.331 10.077 5.796 1.00 95.25 95 GLY A N 1
ATOM 774 C CA . GLY A 1 95 ? -11.265 9.947 6.914 1.00 95.25 95 GLY A CA 1
ATOM 775 C C . GLY A 1 95 ? -10.581 10.057 8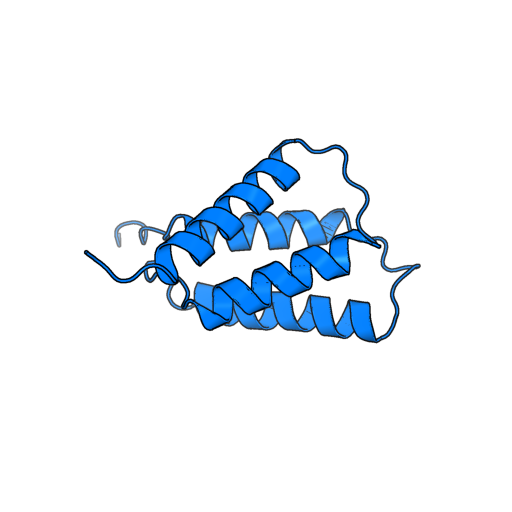.277 1.00 95.25 95 GLY A C 1
ATOM 776 O O . GLY A 1 95 ? -11.090 10.753 9.144 1.00 95.25 95 GLY A O 1
ATOM 777 N N . LEU A 1 96 ? -9.393 9.463 8.437 1.00 92.88 96 LEU A N 1
ATOM 778 C CA . LEU A 1 96 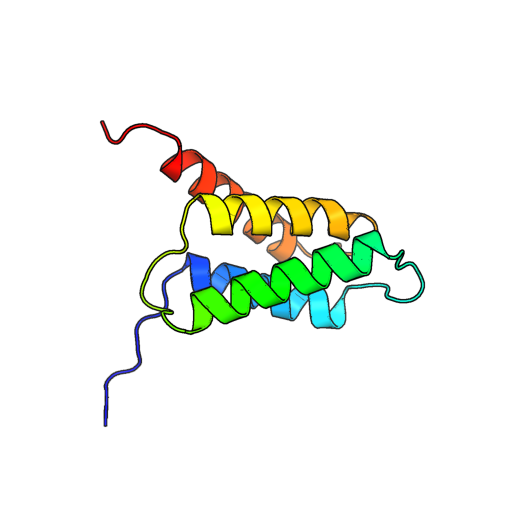? -8.592 9.577 9.663 1.00 92.88 96 LEU A CA 1
ATOM 779 C C . LEU A 1 96 ? -8.027 10.986 9.916 1.00 92.88 96 LEU A C 1
ATOM 781 O O . LEU A 1 96 ? -7.717 11.323 11.056 1.00 92.88 96 LEU A O 1
A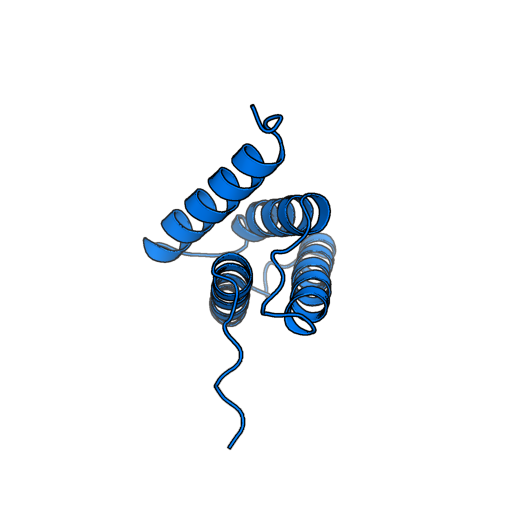TOM 785 N N . LYS A 1 97 ? -7.832 11.796 8.867 1.00 91.50 97 LYS A N 1
ATOM 786 C CA . LYS A 1 97 ? -7.291 13.167 8.971 1.00 91.50 97 LYS A CA 1
ATOM 787 C C . LYS A 1 97 ? -8.355 14.205 9.298 1.00 91.50 97 LYS A C 1
ATOM 789 O O . LYS A 1 97 ? -8.016 15.300 9.745 1.00 91.50 97 LYS A O 1
ATOM 794 N N . LEU A 1 98 ? -9.617 13.900 9.019 1.00 87.00 98 LEU A N 1
ATOM 795 C CA . LEU A 1 98 ? -10.717 14.793 9.340 1.00 87.00 98 LEU A CA 1
ATOM 796 C C . LEU A 1 98 ? -10.994 14.707 10.848 1.00 87.00 98 LEU A C 1
ATOM 798 O O . LEU A 1 98 ? -11.074 13.600 11.379 1.00 87.00 98 LEU A O 1
ATOM 802 N N . PRO A 1 99 ? -11.128 15.842 11.557 1.00 66.75 99 PRO A N 1
ATOM 803 C CA . PRO A 1 99 ? -11.532 15.810 12.953 1.00 66.75 99 PRO A CA 1
ATOM 804 C C . PRO A 1 99 ? -12.909 15.151 13.046 1.00 66.75 99 PRO A C 1
ATOM 806 O O . PRO A 1 99 ? -13.834 15.544 12.328 1.00 66.75 99 PRO A O 1
ATOM 809 N N . SER A 1 100 ? -13.033 14.146 13.915 1.00 62.62 100 SER A N 1
ATOM 810 C CA . SER A 1 100 ? -14.323 13.567 14.286 1.00 62.62 100 SER A CA 1
ATOM 811 C C . SER A 1 100 ? -15.242 14.713 14.709 1.00 62.62 100 SER A C 1
ATOM 813 O O . SER A 1 100 ? -14.936 15.410 15.678 1.00 62.62 100 SER A O 1
ATOM 815 N N . SER A 1 101 ? -16.281 14.972 13.914 1.00 49.72 101 SER A N 1
ATOM 816 C CA . SER A 1 101 ? -17.275 16.014 14.201 1.00 49.72 101 SER A CA 1
ATOM 817 C C . SER A 1 101 ? -18.129 15.652 15.407 1.00 49.72 101 SER A C 1
ATOM 819 O O . SER A 1 101 ? -18.375 14.439 15.600 1.00 49.72 101 SER A O 1
#

Sequence (101 aa):
MDAPVAVDPIVQLMADFMNYFSVSLYESEFTKNHEDSYATLHSIYDKVALTPSVPPSLNDSDQFYNNIVYLANVTYTDDPDYYTYKRTLRKYIIGLKLPSS

Radius of gyration: 14.23 Å; chains: 1; bounding box: 35×40×35 Å

pLDDT: mean 91.83, std 9.65, range [49.72, 98.31]